Protein AF-C5BQJ2-F1 (afdb_monomer_lite)

Sequence (81 aa):
MLVFALGLMLALVAQSQELRKHFKLEQPVNVASSRELSDAPELLKQMQQRDGSGLQSLGQVYRDPKTGKLILIETNHAAAN

pLDDT: mean 77.8, std 13.79, range [41.31, 96.0]

Structure (mmCIF, N/CA/C/O backbone):
data_AF-C5BQJ2-F1
#
_entry.id   AF-C5BQJ2-F1
#
loop_
_atom_site.group_PDB
_atom_site.id
_atom_site.type_symbol
_atom_site.label_atom_id
_atom_site.label_alt_id
_atom_site.label_comp_id
_atom_site.label_asym_id
_atom_site.label_entity_id
_atom_site.label_seq_id
_atom_site.pdbx_PDB_ins_code
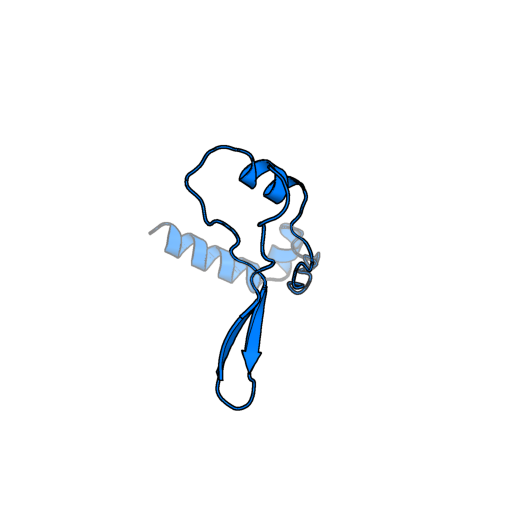_atom_site.Cartn_x
_atom_site.Cartn_y
_atom_site.Cartn_z
_atom_site.occupancy
_atom_site.B_iso_or_equiv
_atom_site.auth_seq_id
_atom_site.auth_comp_id
_atom_site.auth_asym_id
_atom_site.auth_atom_id
_atom_site.pdbx_PDB_model_num
ATOM 1 N N . MET A 1 1 ? 5.119 -0.151 27.380 1.00 83.12 1 MET A N 1
ATOM 2 C CA . MET A 1 1 ? 3.763 -0.152 27.980 1.00 83.12 1 MET A CA 1
ATOM 3 C C . MET A 1 1 ? 2.740 0.649 27.162 1.00 83.12 1 MET A C 1
ATOM 5 O O . MET A 1 1 ? 1.622 0.177 27.025 1.00 83.12 1 MET A O 1
ATOM 9 N N . LEU A 1 2 ? 3.092 1.796 26.558 1.00 93.19 2 LEU A N 1
ATOM 10 C CA . LEU A 1 2 ? 2.148 2.637 25.792 1.00 93.19 2 LEU A CA 1
ATOM 11 C C . LEU A 1 2 ? 1.456 1.924 24.612 1.00 93.19 2 LEU A C 1
ATOM 13 O O . LEU A 1 2 ? 0.242 2.006 24.479 1.00 93.19 2 LEU A O 1
ATOM 17 N N . VAL A 1 3 ? 2.213 1.189 23.790 1.00 94.69 3 VAL A N 1
ATOM 18 C CA . VAL A 1 3 ? 1.668 0.478 22.613 1.00 94.69 3 VAL A CA 1
ATOM 19 C C . VAL A 1 3 ? 0.609 -0.557 23.015 1.00 94.69 3 VAL A C 1
ATOM 21 O O . VAL A 1 3 ? -0.390 -0.727 22.324 1.00 94.69 3 VAL A O 1
ATOM 24 N N . PHE A 1 4 ? 0.788 -1.198 24.173 1.00 94.88 4 PHE A N 1
ATOM 25 C CA . PHE A 1 4 ? -0.171 -2.157 24.721 1.00 94.88 4 PHE A CA 1
ATOM 26 C C . PHE A 1 4 ? -1.468 -1.476 25.173 1.00 94.88 4 PHE A C 1
ATOM 28 O O . PHE A 1 4 ? -2.555 -1.906 24.794 1.00 94.88 4 PHE A O 1
ATOM 35 N N . ALA A 1 5 ? -1.359 -0.375 25.924 1.00 96.00 5 ALA A N 1
ATOM 36 C CA . ALA A 1 5 ? -2.521 0.397 26.361 1.00 96.00 5 ALA A CA 1
ATOM 37 C C . ALA A 1 5 ? -3.312 0.971 25.172 1.00 96.00 5 ALA A C 1
ATOM 39 O O . ALA A 1 5 ? -4.540 0.902 25.158 1.00 96.00 5 ALA A O 1
ATOM 40 N N . LEU A 1 6 ? -2.612 1.467 24.145 1.00 94.81 6 LEU A N 1
ATOM 41 C CA . LEU A 1 6 ? -3.240 1.941 22.912 1.00 94.81 6 LEU A CA 1
ATOM 42 C C . LEU A 1 6 ? -3.974 0.805 22.187 1.00 94.81 6 LEU A C 1
ATOM 44 O O . LEU A 1 6 ? -5.108 0.992 21.754 1.00 94.81 6 LEU A O 1
ATOM 48 N N . GLY A 1 7 ? -3.362 -0.379 22.099 1.00 94.44 7 GLY A N 1
ATOM 49 C CA . GLY A 1 7 ? -3.992 -1.559 21.506 1.00 94.44 7 GLY A CA 1
ATOM 50 C C . GLY A 1 7 ? -5.298 -1.946 22.206 1.00 94.44 7 GLY A C 1
ATOM 51 O O . GLY A 1 7 ? -6.310 -2.157 21.541 1.00 94.44 7 GLY A O 1
ATOM 52 N N . LEU A 1 8 ? -5.308 -1.966 23.543 1.00 95.19 8 LEU A N 1
ATOM 53 C CA . LEU A 1 8 ? -6.519 -2.250 24.321 1.00 95.19 8 LEU A CA 1
ATOM 54 C C . LEU A 1 8 ? -7.603 -1.182 24.132 1.00 95.19 8 LEU A C 1
ATOM 56 O O . LEU A 1 8 ? -8.774 -1.520 23.961 1.00 95.19 8 LEU A O 1
ATOM 60 N N . MET A 1 9 ? -7.223 0.098 24.115 1.00 92.56 9 MET A N 1
ATOM 61 C CA . MET A 1 9 ? -8.157 1.200 23.876 1.00 92.56 9 MET A CA 1
ATOM 62 C C . MET A 1 9 ? -8.812 1.094 22.492 1.00 92.56 9 MET A C 1
ATOM 64 O O . MET A 1 9 ? -10.030 1.222 22.377 1.00 92.56 9 MET A O 1
ATOM 68 N N . LEU A 1 10 ? -8.026 0.805 21.450 1.00 92.19 10 LEU A N 1
ATOM 69 C CA . LEU A 1 10 ? -8.539 0.610 20.092 1.00 92.19 10 LEU A CA 1
ATOM 70 C C . LEU A 1 10 ? -9.483 -0.594 20.005 1.00 92.19 10 LEU A C 1
ATOM 72 O O . LEU A 1 10 ? -10.523 -0.499 19.355 1.00 92.19 10 LEU A O 1
ATOM 76 N N . ALA A 1 11 ? -9.167 -1.696 20.689 1.00 93.81 11 ALA A N 1
ATOM 77 C CA . ALA A 1 11 ? -10.027 -2.877 20.722 1.00 93.81 11 ALA A CA 1
ATOM 78 C C . ALA A 1 11 ? -11.396 -2.577 21.366 1.00 93.81 11 ALA A C 1
ATOM 80 O O . ALA A 1 11 ? -12.434 -2.962 20.826 1.00 93.81 11 ALA A O 1
ATOM 81 N N . LEU A 1 12 ? -11.405 -1.828 22.475 1.00 92.62 12 LEU A N 1
ATOM 82 C CA . LEU A 1 12 ? -12.623 -1.372 23.158 1.00 92.62 12 LEU A CA 1
ATOM 83 C C . LEU A 1 12 ? -13.485 -0.470 22.266 1.00 92.62 12 LEU A C 1
ATOM 85 O O . LEU A 1 12 ? -14.696 -0.674 22.155 1.00 92.62 12 LEU A O 1
ATOM 89 N N . VAL A 1 13 ? -12.864 0.504 21.596 1.00 91.38 13 VAL A N 1
ATOM 90 C CA . VAL A 1 13 ? -13.568 1.407 20.675 1.00 91.38 13 VAL A CA 1
ATOM 91 C C . VAL A 1 13 ? -14.123 0.642 19.472 1.00 91.38 13 VAL A C 1
ATOM 93 O O . VAL A 1 13 ? -15.237 0.923 19.048 1.00 91.38 13 VAL A O 1
ATOM 96 N N . ALA A 1 14 ? -13.405 -0.349 18.937 1.00 87.25 14 ALA A N 1
ATOM 97 C CA . ALA A 1 14 ? -13.874 -1.142 17.800 1.00 87.25 14 ALA A CA 1
ATOM 98 C C . ALA A 1 14 ? -15.098 -2.013 18.136 1.00 87.25 14 ALA A C 1
ATOM 100 O O . ALA A 1 14 ? -15.977 -2.183 17.291 1.00 87.25 14 ALA A O 1
ATOM 101 N N . GLN A 1 15 ? -15.173 -2.545 19.361 1.00 88.62 15 GLN A N 1
ATOM 102 C CA . GLN A 1 15 ? -16.269 -3.417 19.794 1.00 88.62 15 GLN A C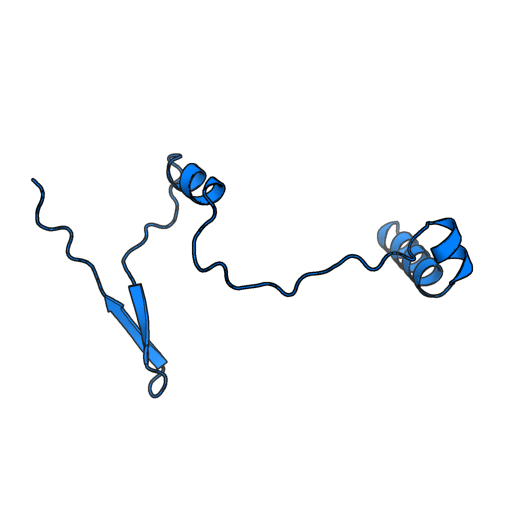A 1
ATOM 103 C C . GLN A 1 15 ? -17.539 -2.641 20.185 1.00 88.62 15 GLN A C 1
ATOM 105 O O . GLN A 1 15 ? -18.649 -3.131 19.972 1.00 88.62 15 GLN A O 1
ATOM 110 N N . SER A 1 16 ? -17.407 -1.434 20.741 1.00 87.56 16 SER A N 1
ATOM 111 C CA . SER A 1 16 ? -18.547 -0.660 21.247 1.00 87.56 16 SER A CA 1
ATOM 112 C C . SER A 1 16 ? -19.142 0.286 20.200 1.00 87.56 16 SER A C 1
ATOM 114 O O . SER A 1 16 ? -18.515 1.255 19.774 1.00 87.56 16 SER A O 1
ATOM 116 N N . GLN A 1 17 ? -20.407 0.067 19.830 1.00 83.06 17 GLN A N 1
ATOM 117 C CA . GLN A 1 17 ? -21.131 0.952 18.906 1.00 83.06 17 GLN A CA 1
ATOM 118 C C . GLN A 1 17 ? -21.348 2.362 19.474 1.00 83.06 17 GLN A C 1
ATOM 120 O O . GLN A 1 17 ? -21.328 3.334 18.723 1.00 83.06 17 GLN A O 1
ATOM 125 N N . GLU A 1 18 ? -21.533 2.486 20.788 1.00 86.50 18 GLU A N 1
ATOM 126 C CA . GLU A 1 18 ? -21.723 3.774 21.462 1.00 86.50 18 GLU A CA 1
ATOM 127 C C . GLU A 1 18 ? -20.453 4.630 21.403 1.00 86.50 18 GLU A C 1
ATOM 129 O O . GLU A 1 18 ? -20.511 5.800 21.029 1.00 86.50 18 GLU A O 1
ATOM 134 N N . LEU A 1 19 ? -19.286 4.028 21.657 1.00 84.69 19 LEU A N 1
ATOM 135 C CA . LEU A 1 19 ? -17.996 4.707 21.517 1.00 84.69 19 LEU A CA 1
ATOM 136 C C . LEU A 1 19 ? -17.733 5.094 20.056 1.00 84.69 19 LEU A C 1
ATOM 138 O O . LEU A 1 19 ? -17.302 6.213 19.783 1.00 84.69 19 LEU A O 1
ATOM 142 N N . ARG A 1 20 ? -18.062 4.222 19.095 1.00 84.88 20 ARG A N 1
ATOM 143 C CA . ARG A 1 20 ? -17.956 4.551 17.664 1.00 84.88 20 ARG A CA 1
ATOM 144 C C . ARG A 1 20 ? -18.828 5.741 17.273 1.00 84.88 20 ARG A C 1
ATOM 146 O O . ARG A 1 20 ? -18.356 6.600 16.533 1.00 84.88 20 ARG A O 1
ATOM 153 N N . LYS A 1 21 ? -20.050 5.836 17.803 1.00 85.94 21 LYS A N 1
ATOM 154 C CA . LYS A 1 21 ? -20.940 6.996 17.621 1.00 85.94 21 LYS A CA 1
ATOM 155 C C . LYS A 1 21 ? -20.374 8.255 18.260 1.00 85.94 21 LYS A C 1
ATOM 157 O O . LYS A 1 21 ? -20.305 9.289 17.600 1.00 85.94 21 LYS A O 1
ATOM 162 N N . HIS A 1 22 ? -19.912 8.155 19.505 1.00 88.19 22 HIS A N 1
ATOM 163 C CA . HIS A 1 22 ? -19.311 9.265 20.242 1.00 88.19 22 HIS A CA 1
ATOM 164 C C . HIS A 1 22 ? -18.111 9.866 19.489 1.00 88.19 22 HIS A C 1
ATOM 166 O O . HIS A 1 22 ? -17.975 11.084 19.396 1.00 88.19 22 HIS A O 1
ATOM 172 N N . PHE A 1 23 ? -17.285 9.019 18.870 1.00 85.31 23 PHE A N 1
ATOM 173 C CA . PHE A 1 23 ? -16.145 9.436 18.048 1.00 85.31 23 PHE A CA 1
ATOM 174 C C . PHE A 1 23 ? -16.470 9.636 16.558 1.00 85.31 23 PHE A C 1
ATOM 176 O O . PHE A 1 23 ? -15.561 9.886 15.770 1.00 85.31 23 PHE A O 1
ATOM 183 N N . LYS A 1 24 ? -17.746 9.556 16.152 1.00 85.19 24 LYS A N 1
ATOM 184 C CA . LYS A 1 24 ? -18.209 9.730 14.760 1.00 85.19 24 LYS A CA 1
ATOM 185 C C . LYS A 1 24 ? -17.527 8.788 13.751 1.00 85.19 24 LYS A C 1
ATOM 187 O O . LYS A 1 24 ? -17.386 9.115 12.576 1.00 85.19 24 LYS A O 1
ATOM 192 N N . LEU A 1 25 ? -17.162 7.586 14.191 1.00 80.94 25 LEU A N 1
ATOM 193 C CA . LEU A 1 25 ? -16.504 6.527 13.411 1.00 80.94 25 LEU A CA 1
ATOM 194 C C . LEU A 1 25 ? -17.495 5.697 12.565 1.00 80.94 25 LEU A C 1
ATOM 196 O O . LEU A 1 25 ? -17.229 4.538 12.232 1.00 80.94 25 LEU A O 1
ATOM 200 N N . GLU A 1 26 ? -18.674 6.248 12.270 1.00 76.06 26 GLU A N 1
ATOM 201 C CA . GLU A 1 26 ? -19.731 5.566 11.509 1.00 76.06 26 GLU A CA 1
ATOM 202 C C . GLU A 1 26 ? -19.567 5.700 9.997 1.00 76.06 26 GLU A C 1
ATOM 204 O O . GLU A 1 26 ? -20.138 4.910 9.250 1.00 76.06 26 GLU A O 1
ATOM 209 N N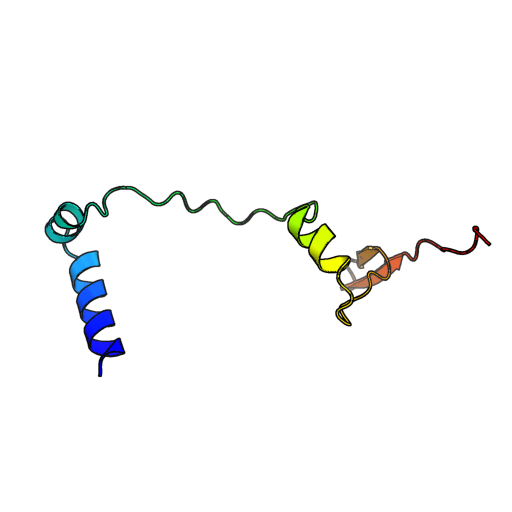 . GLN A 1 27 ? -18.775 6.669 9.539 1.00 75.19 27 GLN A N 1
ATOM 210 C CA . GLN A 1 27 ? -18.533 6.852 8.116 1.00 75.19 27 GLN A CA 1
ATOM 211 C C . GLN A 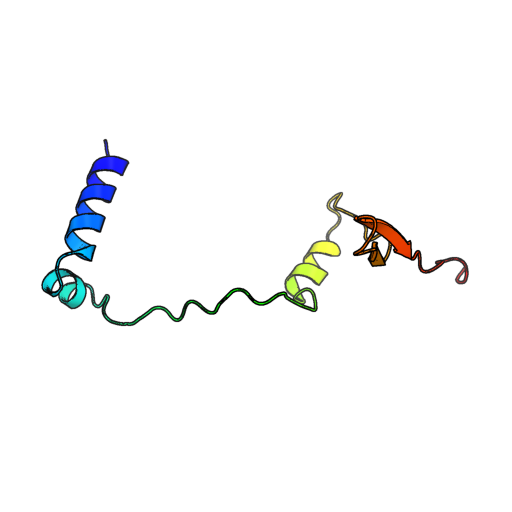1 27 ? -17.527 5.798 7.644 1.00 75.19 27 GLN A C 1
ATOM 213 O O . GLN A 1 27 ? -16.382 5.806 8.107 1.00 75.19 27 GLN A O 1
ATOM 218 N N . PRO A 1 28 ? -17.921 4.878 6.746 1.00 69.12 28 PRO A N 1
ATOM 219 C CA . PRO A 1 28 ? -16.964 3.977 6.135 1.00 69.12 28 PRO A CA 1
ATOM 220 C C . PRO A 1 28 ? -15.958 4.825 5.357 1.00 69.12 28 PRO A C 1
ATOM 222 O O . PRO A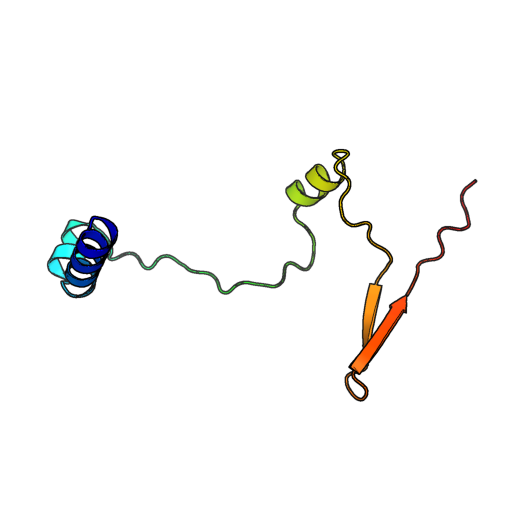 1 28 ? -16.321 5.560 4.439 1.00 69.12 28 PRO A O 1
ATOM 225 N N . VAL A 1 29 ? -14.683 4.742 5.738 1.00 74.25 29 VAL A N 1
ATOM 226 C CA . VAL A 1 29 ? -13.605 5.286 4.914 1.00 74.25 29 VAL A CA 1
ATOM 227 C C . VAL A 1 29 ? -13.658 4.516 3.603 1.00 74.25 29 VAL A C 1
ATOM 229 O O . VAL A 1 29 ? -13.540 3.291 3.606 1.00 74.25 29 VAL A O 1
ATOM 232 N N . ASN A 1 30 ? -13.895 5.214 2.492 1.00 68.00 30 ASN A N 1
ATOM 233 C CA . ASN A 1 30 ? -13.892 4.597 1.174 1.00 68.00 30 ASN A CA 1
ATOM 234 C C . ASN A 1 30 ? -12.455 4.190 0.831 1.00 68.00 30 ASN A C 1
ATOM 236 O O . ASN A 1 30 ? -11.686 4.972 0.273 1.00 68.00 30 ASN A O 1
ATOM 240 N N . VAL A 1 31 ? -12.071 2.981 1.235 1.00 75.50 31 VAL A N 1
ATOM 241 C CA . VAL A 1 31 ? -10.782 2.396 0.884 1.00 75.50 31 VAL A CA 1
ATOM 242 C C . VAL A 1 31 ? -10.932 1.838 -0.525 1.00 75.50 31 VAL A C 1
ATOM 244 O O . VAL A 1 31 ? -11.380 0.709 -0.721 1.00 75.50 31 VAL A O 1
ATOM 247 N N . ALA A 1 32 ? -10.624 2.665 -1.523 1.00 74.81 32 ALA A N 1
ATOM 248 C CA . ALA A 1 32 ? -10.581 2.203 -2.900 1.00 74.81 32 ALA A CA 1
ATOM 249 C C . ALA A 1 32 ? -9.535 1.084 -3.014 1.00 74.81 32 ALA A C 1
ATOM 251 O O . ALA A 1 32 ? -8.400 1.239 -2.556 1.00 74.81 32 ALA A O 1
ATOM 252 N N . SER A 1 33 ? -9.925 -0.045 -3.612 1.00 73.19 33 SER A N 1
ATOM 253 C CA . SER A 1 33 ? -8.989 -1.124 -3.923 1.00 73.19 33 SER A CA 1
ATOM 254 C C . SER A 1 33 ? -7.847 -0.559 -4.767 1.00 73.19 33 SER A C 1
ATOM 256 O O . SER A 1 33 ? -8.090 0.187 -5.721 1.00 73.19 33 SER A O 1
ATOM 258 N N . SER A 1 34 ? -6.608 -0.860 -4.377 1.00 66.00 34 SER A N 1
ATOM 259 C CA . SER A 1 34 ? -5.416 -0.388 -5.071 1.00 66.00 34 SER A CA 1
ATOM 260 C C . SER A 1 34 ? -5.503 -0.772 -6.546 1.00 66.00 34 SER A C 1
ATOM 262 O O . SER A 1 34 ? -5.561 -1.949 -6.892 1.00 66.00 34 SER A O 1
ATOM 264 N N . ARG A 1 35 ? -5.543 0.233 -7.420 1.00 73.81 35 ARG A N 1
ATOM 265 C CA . ARG A 1 35 ? -5.498 0.044 -8.868 1.00 73.81 35 ARG A CA 1
ATOM 266 C C . ARG A 1 35 ? -4.052 0.176 -9.317 1.00 73.81 35 ARG A C 1
ATOM 268 O O . ARG A 1 35 ? -3.362 1.090 -8.867 1.00 73.81 35 ARG A O 1
ATOM 275 N N . GLU A 1 36 ? -3.609 -0.709 -10.205 1.00 68.38 36 GLU A N 1
ATOM 276 C CA . GLU A 1 36 ? -2.342 -0.500 -10.900 1.00 68.38 36 GLU A CA 1
ATOM 277 C C . GLU A 1 36 ? -2.387 0.847 -11.618 1.00 68.38 36 GLU A C 1
ATOM 279 O O . GLU A 1 36 ? -3.302 1.139 -12.396 1.00 68.38 36 GLU A O 1
ATOM 284 N N . LEU A 1 37 ? -1.412 1.691 -11.308 1.00 73.06 37 LEU A N 1
ATOM 285 C CA . LEU A 1 37 ? -1.262 2.972 -11.960 1.00 73.06 37 LEU A CA 1
ATOM 286 C C . LEU A 1 37 ? -0.588 2.707 -13.305 1.00 73.06 37 LEU A C 1
ATOM 288 O O . LEU A 1 37 ? 0.601 2.409 -13.358 1.00 73.06 37 LEU A O 1
ATOM 292 N N . SER A 1 38 ? -1.368 2.765 -14.387 1.00 69.50 38 SER A N 1
ATOM 293 C CA . SER A 1 38 ? -0.854 2.553 -15.748 1.00 69.50 38 SER A CA 1
ATOM 294 C C . SER A 1 38 ? 0.212 3.577 -16.137 1.00 69.50 38 SER A C 1
ATOM 296 O O . SER A 1 38 ? 1.030 3.306 -17.007 1.00 69.50 38 SER A O 1
ATOM 298 N N . ASP A 1 39 ? 0.203 4.739 -15.486 1.00 70.50 39 ASP A N 1
ATOM 299 C CA . ASP A 1 39 ? 1.136 5.824 -15.732 1.00 70.50 39 ASP A CA 1
ATOM 300 C C . ASP A 1 39 ? 1.593 6.428 -14.404 1.00 70.50 39 ASP A C 1
ATOM 302 O O . ASP A 1 39 ? 0.810 6.554 -13.455 1.00 70.50 39 ASP A O 1
ATOM 306 N N . ALA A 1 40 ? 2.866 6.814 -14.329 1.00 70.06 40 ALA A N 1
ATOM 307 C CA . ALA A 1 40 ? 3.387 7.481 -13.146 1.00 70.06 40 ALA A CA 1
ATOM 308 C C . ALA A 1 40 ? 2.730 8.870 -13.006 1.00 70.06 40 ALA A C 1
ATOM 310 O O . ALA A 1 40 ? 2.636 9.606 -13.995 1.00 70.06 40 ALA A O 1
ATOM 311 N N . PRO A 1 41 ? 2.303 9.271 -11.796 1.00 76.44 41 PRO A N 1
ATOM 312 C CA . PRO A 1 41 ? 1.740 10.588 -11.567 1.00 76.44 41 PRO A CA 1
ATOM 313 C C . PRO A 1 41 ? 2.821 11.642 -11.818 1.00 76.44 41 PRO A C 1
ATOM 315 O O . PRO A 1 41 ? 4.007 11.405 -11.576 1.00 76.44 41 PRO A O 1
ATOM 318 N N . GLU A 1 42 ? 2.421 12.823 -12.282 1.00 72.06 42 GLU A N 1
ATOM 319 C CA . GLU A 1 42 ? 3.343 13.906 -12.663 1.00 72.06 42 GLU A CA 1
ATOM 320 C C . GLU A 1 42 ? 4.331 14.267 -11.545 1.00 72.06 42 GLU A C 1
ATOM 322 O O . GLU A 1 42 ? 5.497 14.550 -11.809 1.00 72.06 42 GLU A O 1
ATOM 327 N N . LEU A 1 43 ? 3.900 14.144 -10.287 1.00 68.38 43 LEU A N 1
ATOM 328 C CA . LEU A 1 43 ? 4.738 14.348 -9.108 1.00 68.38 43 LEU A CA 1
ATOM 329 C C . LEU A 1 43 ? 5.927 13.367 -9.035 1.00 68.38 43 LEU A C 1
ATOM 331 O O . LEU A 1 43 ? 7.025 13.754 -8.643 1.00 68.38 43 LEU A O 1
ATOM 335 N N . LEU A 1 44 ? 5.733 12.104 -9.435 1.00 65.94 44 LEU A N 1
ATOM 336 C CA . LEU A 1 44 ? 6.818 11.120 -9.527 1.00 65.94 44 LEU A CA 1
ATOM 337 C C . LEU A 1 44 ? 7.733 11.404 -10.727 1.00 65.94 44 LEU A C 1
ATOM 339 O O . LEU A 1 44 ? 8.950 11.273 -10.597 1.00 65.94 44 LEU A O 1
ATOM 343 N N . LYS A 1 45 ? 7.176 11.880 -11.850 1.00 66.31 45 LYS A N 1
ATOM 344 C CA . LYS A 1 45 ? 7.956 12.300 -13.030 1.00 66.31 45 LYS A CA 1
ATOM 345 C C . LYS A 1 45 ? 8.881 13.483 -12.702 1.00 66.31 45 LYS A C 1
ATOM 347 O O . LYS A 1 45 ? 10.043 13.484 -13.093 1.00 66.31 45 LYS A O 1
ATOM 352 N N . GLN A 1 46 ? 8.405 14.448 -11.916 1.00 65.62 46 GLN A N 1
ATOM 353 C CA . GLN A 1 46 ? 9.199 15.595 -11.451 1.00 65.62 46 GLN A CA 1
ATOM 354 C C . GLN A 1 46 ? 10.284 15.204 -10.435 1.00 65.62 46 GLN A C 1
ATOM 356 O O . GLN A 1 46 ? 11.352 15.811 -10.407 1.00 65.62 46 GLN A O 1
ATOM 361 N N . MET A 1 47 ? 10.041 14.180 -9.607 1.00 62.81 47 MET A N 1
ATOM 362 C CA . MET A 1 47 ? 11.053 13.661 -8.679 1.00 62.81 47 MET A CA 1
ATOM 363 C C . MET A 1 47 ? 12.160 12.866 -9.383 1.00 62.81 47 MET A C 1
ATOM 365 O O . MET A 1 47 ? 13.296 12.925 -8.928 1.00 62.81 47 MET A O 1
ATOM 369 N N . GLN A 1 48 ? 11.872 12.187 -10.500 1.00 59.12 48 GLN A N 1
ATOM 370 C CA . GLN A 1 48 ? 12.901 11.550 -11.341 1.00 59.12 48 GLN A CA 1
ATOM 371 C C . GLN A 1 48 ? 13.857 12.558 -11.998 1.00 59.12 48 GLN A C 1
ATOM 373 O O . GLN A 1 48 ? 14.980 12.193 -12.326 1.00 59.12 48 GLN A O 1
ATOM 378 N N . GLN A 1 49 ? 13.431 13.811 -12.187 1.00 58.50 49 GLN A N 1
ATOM 379 C CA . GLN A 1 49 ? 14.260 14.877 -12.766 1.00 58.50 49 GLN A CA 1
ATOM 380 C C . GLN A 1 49 ? 15.196 15.550 -11.754 1.00 58.50 49 GLN A C 1
ATOM 382 O O . GLN A 1 49 ? 16.035 16.356 -12.147 1.00 58.50 49 GLN A O 1
ATOM 387 N N . ARG A 1 50 ? 15.055 15.267 -10.453 1.00 58.12 50 ARG A N 1
ATOM 388 C CA . ARG A 1 50 ? 16.024 15.717 -9.449 1.00 58.12 50 ARG A CA 1
ATOM 389 C C . ARG A 1 50 ? 17.116 14.663 -9.339 1.00 58.12 50 ARG A C 1
ATOM 391 O O . ARG A 1 50 ? 16.804 13.521 -9.025 1.00 58.12 50 ARG A O 1
ATOM 398 N N . ASP A 1 51 ? 18.359 15.083 -9.575 1.00 57.06 51 ASP A N 1
ATOM 399 C CA . ASP A 1 51 ? 19.610 14.304 -9.581 1.00 57.06 51 ASP A CA 1
ATOM 400 C C . ASP A 1 51 ? 19.900 13.545 -8.268 1.00 57.06 51 ASP A C 1
ATOM 402 O O . ASP A 1 51 ? 20.867 13.800 -7.551 1.00 57.06 51 ASP A 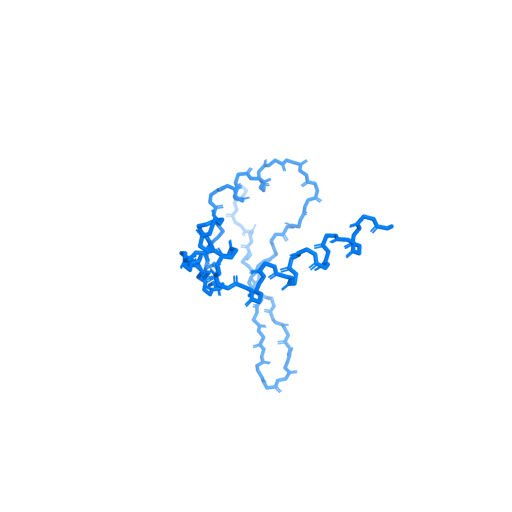O 1
ATOM 406 N N . GLY A 1 52 ? 19.053 12.584 -7.923 1.00 60.12 52 GLY A N 1
ATOM 407 C CA . GLY A 1 52 ? 19.393 11.476 -7.050 1.00 60.12 52 GLY A CA 1
ATOM 408 C C . GLY A 1 52 ? 19.783 10.296 -7.926 1.00 60.12 52 GLY A C 1
ATOM 409 O O . GLY A 1 52 ? 19.083 10.002 -8.890 1.00 60.12 52 GLY A O 1
ATOM 410 N N . SER A 1 53 ? 20.879 9.613 -7.586 1.00 62.69 53 SER A N 1
ATOM 411 C CA . SER A 1 53 ? 21.300 8.331 -8.173 1.00 62.69 53 SER A CA 1
ATOM 412 C C . SER A 1 53 ? 20.214 7.259 -7.974 1.00 62.69 53 SER A C 1
ATOM 414 O O . SER A 1 53 ? 20.306 6.413 -7.085 1.00 62.69 53 SER A O 1
ATOM 416 N N . GLY A 1 54 ? 19.147 7.347 -8.760 1.00 67.31 54 GLY A N 1
ATOM 417 C CA . GLY A 1 54 ? 17.997 6.459 -8.753 1.00 67.31 54 GLY A CA 1
ATOM 418 C C . GLY A 1 54 ? 18.093 5.388 -9.833 1.00 67.31 54 GLY A C 1
ATOM 419 O O . GLY A 1 54 ? 19.096 5.245 -10.528 1.00 67.31 54 GLY A O 1
ATOM 420 N N . LEU A 1 55 ? 17.023 4.612 -9.971 1.00 67.31 55 LEU A N 1
ATOM 421 C CA . LEU A 1 55 ? 16.934 3.566 -10.983 1.00 67.31 55 LEU A CA 1
ATOM 422 C C . LEU A 1 55 ? 16.658 4.184 -12.360 1.00 67.31 55 LEU A C 1
ATOM 424 O O . LEU A 1 55 ? 15.690 4.926 -12.532 1.00 67.31 55 LEU A O 1
ATOM 428 N N . GLN A 1 56 ? 17.493 3.846 -13.342 1.00 67.62 56 GLN A N 1
ATOM 429 C CA . GLN A 1 56 ? 17.293 4.209 -14.742 1.00 67.62 56 GLN A CA 1
ATOM 430 C C . GLN A 1 56 ? 16.373 3.183 -15.416 1.00 67.62 56 GLN A C 1
ATOM 432 O O . GLN A 1 56 ? 16.564 1.975 -15.268 1.00 67.62 56 GLN A O 1
ATOM 437 N N . SER A 1 57 ? 15.373 3.655 -16.162 1.00 70.56 57 SER A N 1
ATOM 438 C CA . SER A 1 57 ? 14.543 2.774 -16.989 1.00 70.56 57 SER A CA 1
ATOM 439 C C . SER A 1 57 ? 15.377 2.221 -18.149 1.00 70.56 57 SER A C 1
ATOM 441 O O . SER A 1 57 ? 15.936 3.003 -18.915 1.00 70.56 57 SER A O 1
ATOM 443 N N . LEU A 1 58 ? 15.462 0.893 -18.271 1.00 78.56 58 LEU A N 1
ATOM 444 C CA . LEU A 1 58 ? 16.232 0.209 -19.324 1.00 78.56 58 LEU A CA 1
ATOM 445 C C . LEU A 1 58 ? 15.372 -0.226 -20.525 1.00 78.56 58 LEU A C 1
ATOM 447 O O . LEU A 1 58 ? 15.907 -0.629 -21.552 1.00 78.56 58 LEU A O 1
ATOM 451 N N . GLY A 1 59 ? 14.044 -0.154 -20.412 1.00 82.69 59 GLY A N 1
ATOM 452 C CA . GLY A 1 59 ? 13.112 -0.608 -21.445 1.00 82.69 59 GLY A CA 1
ATOM 453 C C . GLY A 1 59 ? 11.947 -1.407 -20.871 1.00 82.69 59 GLY A C 1
ATOM 454 O O . GLY A 1 59 ? 11.763 -1.492 -19.655 1.00 82.69 59 GLY A O 1
ATOM 455 N N . GLN A 1 60 ? 11.142 -1.995 -21.754 1.00 84.75 60 GLN A N 1
ATOM 456 C CA . GLN A 1 60 ? 9.969 -2.769 -21.352 1.00 84.75 60 GLN A CA 1
ATOM 457 C C . GLN A 1 60 ? 10.345 -4.242 -21.168 1.00 84.75 60 GLN A C 1
ATOM 459 O O . GLN A 1 60 ? 10.894 -4.863 -22.078 1.00 84.75 60 GLN A O 1
ATOM 464 N N . VAL A 1 61 ? 10.019 -4.820 -20.009 1.00 89.06 61 VAL A N 1
ATOM 465 C CA . VAL A 1 61 ? 10.229 -6.250 -19.736 1.00 89.06 61 VAL A CA 1
ATOM 466 C C . VAL A 1 61 ? 8.915 -7.009 -19.891 1.00 89.06 61 VAL A C 1
ATOM 468 O O . VAL A 1 61 ? 7.901 -6.638 -19.301 1.00 89.06 61 VAL A O 1
ATOM 471 N N . TYR A 1 62 ? 8.945 -8.101 -20.651 1.00 89.62 62 TYR A N 1
ATOM 472 C CA . TYR A 1 62 ? 7.838 -9.044 -20.797 1.00 89.62 62 TYR A CA 1
ATOM 473 C C . TYR A 1 62 ? 8.198 -10.387 -20.170 1.00 89.62 62 TYR A C 1
ATOM 475 O O . TYR A 1 62 ? 9.336 -10.842 -20.268 1.00 89.62 62 TYR A O 1
ATOM 483 N N . ARG A 1 63 ? 7.218 -11.043 -19.543 1.00 91.25 63 ARG A N 1
ATOM 484 C CA . ARG A 1 63 ? 7.375 -12.385 -18.975 1.00 91.25 63 ARG A CA 1
ATOM 485 C C . ARG A 1 63 ? 6.674 -13.411 -19.853 1.00 91.25 63 ARG A C 1
ATOM 487 O O . ARG A 1 63 ? 5.474 -13.295 -20.087 1.00 91.25 63 ARG A O 1
ATOM 494 N N . ASP A 1 64 ? 7.398 -14.442 -20.277 1.00 94.00 64 ASP A N 1
ATOM 495 C CA . ASP A 1 64 ? 6.795 -15.619 -20.901 1.00 94.00 64 ASP A CA 1
ATOM 496 C C . ASP A 1 64 ? 6.009 -16.410 -19.834 1.00 94.00 64 ASP A C 1
ATOM 498 O O . ASP A 1 64 ? 6.612 -16.898 -18.871 1.00 94.00 64 ASP A O 1
ATOM 502 N N . PRO A 1 65 ? 4.680 -16.569 -19.971 1.00 90.00 65 PRO A N 1
ATOM 503 C CA . PRO A 1 65 ? 3.860 -17.254 -18.977 1.00 90.00 65 PRO A CA 1
ATOM 504 C C . PRO A 1 65 ? 4.137 -18.761 -18.879 1.00 90.00 65 PRO A C 1
ATOM 506 O O . PRO A 1 65 ? 3.820 -19.361 -17.855 1.00 90.00 65 PRO A O 1
ATOM 509 N N . LYS A 1 66 ? 4.718 -19.389 -19.911 1.00 92.06 66 LYS A N 1
ATOM 510 C CA . LYS A 1 66 ? 4.983 -20.837 -19.932 1.00 92.06 66 LYS A CA 1
ATOM 511 C C . LYS A 1 66 ? 6.316 -21.193 -19.288 1.00 92.06 66 LYS A C 1
ATOM 513 O O . LYS A 1 66 ? 6.420 -22.218 -18.625 1.00 92.06 66 LYS A O 1
ATOM 518 N N . THR A 1 67 ? 7.336 -20.364 -19.506 1.00 92.56 67 THR A N 1
ATOM 519 C CA . THR A 1 67 ? 8.713 -20.647 -19.063 1.00 92.56 67 THR A CA 1
ATOM 520 C C . THR A 1 67 ? 9.181 -19.752 -17.921 1.00 92.56 67 THR A C 1
ATOM 522 O O . THR A 1 67 ? 10.177 -20.053 -17.270 1.00 92.56 67 THR A O 1
ATOM 525 N N . GLY A 1 68 ? 8.487 -18.640 -17.678 1.00 92.25 68 GLY A N 1
ATOM 526 C CA . GLY A 1 68 ? 8.873 -17.632 -16.697 1.00 92.25 68 GLY A CA 1
ATOM 527 C C . GLY A 1 68 ? 10.043 -16.747 -17.127 1.00 92.25 68 GLY A C 1
ATOM 528 O O . GLY A 1 68 ? 10.457 -15.904 -16.334 1.00 92.25 68 GLY A O 1
ATOM 529 N N . LYS A 1 69 ? 10.568 -16.911 -18.349 1.00 93.06 69 LYS A N 1
ATOM 530 C CA . LYS A 1 69 ? 11.673 -16.098 -18.870 1.00 93.06 69 LYS A CA 1
ATOM 531 C C . LYS A 1 69 ? 11.259 -14.635 -19.010 1.00 93.06 69 LYS A C 1
ATOM 533 O O . LYS A 1 69 ? 10.137 -14.341 -19.420 1.00 93.06 69 LYS A O 1
ATOM 538 N N . LEU A 1 70 ? 12.185 -13.739 -18.682 1.00 92.50 70 LEU A N 1
ATOM 539 C CA . LEU A 1 70 ? 12.026 -12.295 -18.819 1.00 92.50 70 LEU A CA 1
ATOM 540 C C . LEU A 1 70 ? 12.760 -11.828 -20.078 1.00 92.50 70 LEU A C 1
ATOM 542 O O . LEU A 1 70 ? 13.915 -12.194 -20.287 1.00 92.50 70 LEU A O 1
ATOM 546 N N . ILE A 1 71 ? 12.085 -11.041 -20.909 1.00 90.69 71 ILE A N 1
ATOM 547 C CA . ILE A 1 71 ? 12.607 -10.500 -22.165 1.00 90.69 71 ILE A CA 1
ATOM 548 C C . ILE A 1 71 ? 12.575 -8.981 -22.050 1.00 90.69 71 ILE A C 1
ATOM 550 O O . ILE A 1 71 ? 11.495 -8.405 -21.926 1.00 90.69 71 ILE A O 1
ATOM 554 N N . LEU A 1 72 ? 13.747 -8.348 -22.080 1.00 89.62 72 LEU A N 1
ATOM 555 C CA . LEU A 1 72 ? 13.874 -6.897 -22.166 1.00 89.62 72 LEU A CA 1
ATOM 556 C C . LEU A 1 72 ? 13.828 -6.479 -23.637 1.00 89.62 72 LEU A C 1
ATOM 558 O O . LEU A 1 72 ? 14.594 -6.990 -24.451 1.00 89.62 72 LEU A O 1
ATOM 562 N N . ILE A 1 73 ? 12.938 -5.545 -23.963 1.00 88.44 73 ILE A N 1
ATOM 563 C CA . ILE A 1 73 ? 12.920 -4.860 -25.252 1.00 88.44 73 ILE A CA 1
ATOM 564 C C . ILE A 1 73 ? 13.557 -3.488 -25.049 1.00 88.44 73 ILE A C 1
ATOM 566 O O . ILE A 1 73 ? 12.937 -2.575 -24.497 1.00 88.44 73 ILE A O 1
ATOM 570 N N . GLU A 1 74 ? 14.812 -3.366 -25.475 1.00 82.69 74 GLU A N 1
ATOM 571 C CA . GLU A 1 74 ? 15.526 -2.093 -25.514 1.00 82.69 74 GLU A CA 1
ATOM 572 C C . GLU A 1 74 ? 15.065 -1.302 -26.745 1.00 82.69 74 GLU A C 1
ATOM 574 O O . GLU A 1 74 ? 15.236 -1.732 -27.889 1.00 82.69 74 GLU A O 1
ATOM 579 N N . THR A 1 75 ? 14.474 -0.126 -26.542 1.00 68.62 75 THR A N 1
ATOM 580 C CA . THR A 1 75 ? 14.324 0.858 -27.621 1.00 68.62 75 THR A CA 1
ATOM 581 C C . THR A 1 75 ? 15.699 1.452 -27.894 1.00 68.62 75 THR A C 1
ATOM 583 O O . THR A 1 75 ? 16.168 2.296 -27.136 1.00 68.62 75 THR A O 1
ATOM 586 N N . ASN A 1 76 ? 16.358 0.972 -28.949 1.00 61.53 76 ASN A N 1
ATOM 587 C CA . ASN A 1 76 ? 17.676 1.430 -29.379 1.00 61.53 76 ASN A CA 1
ATOM 588 C C . ASN A 1 76 ? 17.712 2.968 -29.497 1.00 61.53 76 ASN A C 1
ATOM 590 O O . ASN A 1 76 ? 17.149 3.539 -30.431 1.00 61.53 76 ASN A O 1
ATOM 594 N N . HIS A 1 77 ? 18.378 3.637 -28.554 1.00 57.84 77 HIS A N 1
ATOM 595 C CA . HIS A 1 77 ? 18.599 5.084 -28.559 1.00 57.84 77 HIS A CA 1
ATOM 596 C C . HIS A 1 77 ? 19.875 5.445 -29.343 1.00 57.84 77 HIS A C 1
ATOM 598 O O . HIS A 1 77 ? 20.694 6.238 -28.892 1.00 57.84 77 HIS A O 1
ATOM 604 N N . ALA A 1 78 ? 20.071 4.838 -30.516 1.00 50.06 78 ALA A N 1
ATOM 605 C CA . ALA A 1 78 ? 21.150 5.169 -31.445 1.00 50.06 78 ALA A CA 1
ATOM 606 C C . ALA A 1 78 ? 20.578 5.801 -32.721 1.00 50.06 78 ALA A C 1
ATOM 608 O O . ALA A 1 78 ? 20.576 5.179 -33.778 1.00 50.06 78 ALA A O 1
ATOM 609 N N . ALA A 1 79 ? 20.063 7.029 -32.605 1.00 45.94 79 ALA A N 1
ATOM 610 C CA . ALA A 1 79 ? 19.879 7.961 -33.724 1.00 45.94 79 ALA A CA 1
ATOM 611 C C . ALA A 1 79 ? 19.486 9.362 -33.211 1.00 45.94 79 ALA A C 1
ATOM 613 O O . ALA A 1 79 ? 18.359 9.798 -33.420 1.00 45.94 79 ALA A O 1
ATOM 614 N N . ALA A 1 80 ? 20.395 10.051 -32.518 1.00 42.34 80 ALA A N 1
ATOM 615 C CA . ALA A 1 80 ? 20.389 11.515 -32.395 1.00 42.34 80 ALA A CA 1
ATOM 616 C C . ALA A 1 80 ? 21.726 11.982 -31.788 1.00 42.34 80 ALA A C 1
ATOM 618 O O . ALA A 1 80 ? 21.792 12.319 -30.609 1.00 42.34 80 ALA A O 1
ATOM 619 N N . ASN A 1 81 ? 22.787 11.944 -32.599 1.00 41.31 81 ASN A N 1
ATOM 620 C CA . ASN A 1 81 ? 23.922 12.858 -32.444 1.00 41.31 81 ASN A CA 1
ATOM 621 C C . ASN A 1 81 ? 23.720 14.005 -33.431 1.00 41.31 81 ASN A C 1
ATOM 623 O O . ASN A 1 81 ? 23.343 13.685 -34.584 1.00 41.31 81 ASN A O 1
#

Organism: Teredinibacter turnerae (strain ATCC 39867 / T7901) (NCBI:txid377629)

Radius of gyration: 24.34 Å; chains: 1; bounding box: 46×37×62 Å

Secondary structure (DSSP, 8-state):
-HHHHHHHHHHHHHH-HHHHHHTTTTS----PPPPP-SS--HHHHHHHTS----PPP--EEEE-TTT--EEEE-----S--

Foldseek 3Di:
DVVVVVVVVVVVCVPDPVSCVVVVVPDPDPPPDDDPDPDDPVVVVVVVPPPDPDDDDQADWDADPPPRDIDGDGPPPPPDD